Protein AF-X1JQM5-F1 (afdb_monomer_lite)

Organism: NCBI:txid412755

Sequence (67 aa):
AEISAEIENMTKSATENKDELNKFLNTPQARKSIEQVLITRKTIQRLVEIAKGSNMNIKKTQKEEQK

Structure (mmCIF, N/CA/C/O backbone):
data_AF-X1JQM5-F1
#
_entry.id   AF-X1JQM5-F1
#
loop_
_atom_site.group_PDB
_atom_site.id
_atom_site.type_symbol
_atom_site.label_atom_id
_atom_site.label_alt_id
_atom_site.label_comp_id
_atom_site.label_asym_id
_atom_site.label_entity_id
_atom_site.label_seq_id
_atom_site.pdbx_PDB_ins_code
_atom_site.Cartn_x
_atom_site.Cartn_y
_atom_site.Cartn_z
_atom_site.occupancy
_atom_site.B_iso_or_equiv
_atom_site.auth_seq_id
_atom_site.auth_comp_id
_atom_site.auth_asym_id
_atom_site.auth_atom_id
_atom_site.pdbx_PDB_model_num
ATOM 1 N N . ALA A 1 1 ? 1.735 9.470 4.102 1.00 78.19 1 ALA A N 1
ATOM 2 C CA . ALA A 1 1 ? 0.991 9.545 2.831 1.00 78.19 1 ALA A CA 1
ATOM 3 C C . ALA A 1 1 ? 0.897 8.166 2.173 1.00 78.19 1 ALA A C 1
ATOM 5 O O . ALA A 1 1 ? -0.191 7.621 2.150 1.00 78.19 1 ALA A O 1
ATOM 6 N N . GLU A 1 2 ? 2.001 7.538 1.753 1.00 93.44 2 GLU A N 1
ATOM 7 C CA . GLU A 1 2 ? 1.935 6.271 0.995 1.00 93.44 2 GLU A CA 1
ATOM 8 C C . GLU A 1 2 ? 1.675 5.011 1.838 1.00 93.44 2 GLU A C 1
ATOM 10 O O . GLU A 1 2 ? 0.766 4.250 1.533 1.00 93.44 2 GLU A O 1
ATOM 15 N N . ILE A 1 3 ? 2.391 4.828 2.953 1.00 95.69 3 ILE A N 1
ATOM 16 C CA . ILE A 1 3 ? 2.129 3.708 3.881 1.00 95.69 3 ILE A CA 1
ATOM 17 C C . ILE A 1 3 ? 0.677 3.745 4.381 1.00 95.69 3 ILE A C 1
ATOM 19 O O . ILE A 1 3 ? 0.044 2.711 4.530 1.00 95.69 3 ILE A O 1
ATOM 23 N N . SER A 1 4 ? 0.130 4.941 4.618 1.00 95.88 4 SER A N 1
ATOM 24 C CA . SER A 1 4 ? -1.263 5.094 5.049 1.00 95.88 4 SER A CA 1
ATOM 25 C C . SER A 1 4 ? -2.256 4.669 3.962 1.00 95.88 4 SER A C 1
ATOM 27 O O . SER A 1 4 ? -3.236 4.011 4.286 1.00 95.88 4 SER A O 1
ATOM 29 N N . ALA A 1 5 ? -1.979 4.986 2.693 1.00 96.31 5 ALA A N 1
ATOM 30 C CA . ALA A 1 5 ? -2.794 4.530 1.569 1.00 96.31 5 ALA A CA 1
ATOM 31 C C . ALA A 1 5 ? -2.722 3.003 1.393 1.00 96.31 5 ALA A C 1
ATOM 33 O O . ALA A 1 5 ? -3.734 2.368 1.116 1.00 96.31 5 ALA A O 1
ATOM 34 N N . GLU A 1 6 ? -1.553 2.393 1.615 1.00 95.69 6 GLU A N 1
ATOM 35 C CA . GLU A 1 6 ? -1.428 0.930 1.598 1.00 95.69 6 GLU A CA 1
ATOM 36 C C . GLU A 1 6 ? -2.216 0.284 2.748 1.00 95.69 6 GLU A C 1
ATOM 38 O O . GLU A 1 6 ? -2.906 -0.705 2.527 1.00 95.69 6 GLU A O 1
ATOM 43 N N . ILE A 1 7 ? -2.197 0.861 3.955 1.00 95.94 7 ILE A N 1
ATOM 44 C CA . ILE A 1 7 ? -3.015 0.382 5.086 1.00 95.94 7 ILE A CA 1
ATOM 45 C C . ILE A 1 7 ? -4.512 0.489 4.768 1.00 95.94 7 ILE A C 1
ATOM 47 O O . ILE A 1 7 ? -5.277 -0.434 5.054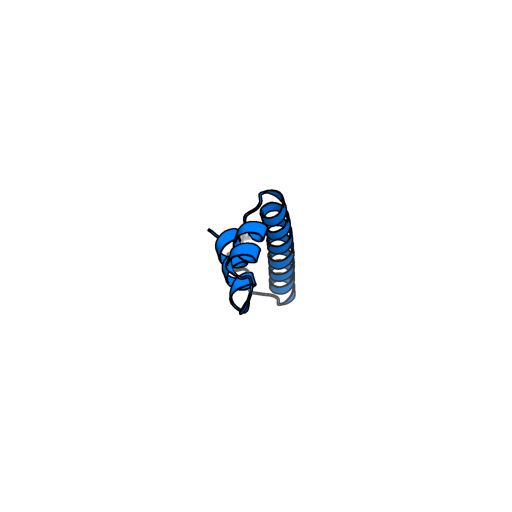 1.00 95.94 7 ILE A O 1
ATOM 51 N N . GLU A 1 8 ? -4.945 1.586 4.150 1.00 95.12 8 GLU A N 1
ATOM 52 C CA . GLU A 1 8 ? -6.326 1.735 3.690 1.00 95.12 8 GLU A CA 1
ATOM 53 C C . GLU A 1 8 ? -6.682 0.655 2.659 1.00 95.12 8 GLU A C 1
ATOM 55 O O . GLU A 1 8 ? -7.709 -0.009 2.785 1.00 95.12 8 GLU A O 1
ATOM 60 N N . ASN A 1 9 ? -5.798 0.405 1.691 1.00 94.62 9 ASN A N 1
ATOM 61 C CA . ASN A 1 9 ? -5.983 -0.643 0.693 1.00 94.62 9 ASN A CA 1
ATOM 62 C C . ASN A 1 9 ? -6.078 -2.043 1.332 1.00 94.62 9 ASN A C 1
ATOM 64 O O . ASN A 1 9 ? -6.965 -2.819 0.982 1.00 94.62 9 ASN A O 1
ATOM 68 N N . MET A 1 10 ? -5.227 -2.343 2.318 1.00 92.31 10 MET A N 1
ATOM 69 C CA . MET A 1 10 ? -5.232 -3.612 3.061 1.00 92.31 10 MET A CA 1
ATOM 70 C C . MET A 1 10 ? -6.495 -3.807 3.912 1.00 92.31 10 MET A C 1
ATOM 72 O O . MET A 1 10 ? -6.931 -4.936 4.116 1.00 92.31 10 MET A O 1
ATOM 76 N N . THR A 1 11 ? -7.091 -2.723 4.414 1.00 95.06 11 THR A N 1
ATOM 77 C CA . THR A 1 11 ? -8.287 -2.770 5.276 1.00 95.06 11 THR A CA 1
ATOM 78 C C . THR A 1 11 ? -9.596 -2.587 4.509 1.00 95.06 11 THR A C 1
ATOM 80 O O . THR A 1 11 ? -10.676 -2.730 5.084 1.00 95.06 11 THR A O 1
ATOM 83 N N . LYS A 1 12 ? -9.529 -2.295 3.206 1.00 93.62 12 LYS A N 1
ATOM 84 C CA . LYS A 1 12 ? -10.692 -1.984 2.366 1.00 93.62 12 LYS A CA 1
ATOM 85 C C . LYS A 1 12 ? -11.716 -3.118 2.303 1.00 93.62 12 LYS A C 1
ATOM 87 O O . LYS A 1 12 ? -12.911 -2.843 2.263 1.00 93.62 12 LYS A O 1
ATOM 92 N N . SER A 1 13 ? -11.257 -4.367 2.302 1.00 91.00 13 SER A N 1
ATOM 93 C CA . SER A 1 13 ? -12.106 -5.563 2.232 1.00 91.00 13 SER A CA 1
ATOM 94 C C . SER A 1 13 ? -12.419 -6.185 3.596 1.00 91.00 13 SER A C 1
ATOM 96 O O . SER A 1 13 ? -13.083 -7.216 3.644 1.00 91.00 13 SER A O 1
ATOM 98 N N . ALA A 1 14 ? -11.938 -5.603 4.698 1.00 91.69 14 ALA A N 1
ATOM 99 C CA . ALA A 1 14 ? -12.215 -6.118 6.033 1.00 91.69 14 ALA A CA 1
ATOM 100 C C . ALA A 1 14 ? -13.655 -5.770 6.439 1.00 91.69 14 ALA A C 1
ATOM 102 O O . ALA A 1 14 ? -13.999 -4.595 6.582 1.00 91.69 14 ALA A O 1
ATOM 103 N N . THR A 1 15 ? -14.491 -6.795 6.608 1.00 88.06 15 THR A N 1
ATOM 104 C CA . THR A 1 15 ? -15.892 -6.663 7.041 1.00 88.06 15 THR A CA 1
ATOM 105 C C . THR A 1 15 ? -16.037 -6.688 8.559 1.00 88.06 15 THR A C 1
ATOM 107 O O . THR A 1 15 ? -16.924 -6.037 9.099 1.00 88.06 15 THR A O 1
ATOM 110 N N . GLU A 1 16 ? -15.141 -7.392 9.249 1.00 91.31 16 GLU A N 1
ATOM 111 C CA . GLU A 1 16 ? -15.103 -7.525 10.707 1.00 91.31 16 GLU A CA 1
ATOM 112 C C . GLU A 1 16 ? -13.732 -7.092 11.238 1.00 91.31 16 GLU A C 1
ATOM 114 O O . GLU A 1 16 ? -12.727 -7.174 10.529 1.00 91.31 16 GLU A O 1
ATOM 119 N N . ASN A 1 17 ? -13.688 -6.604 12.482 1.00 91.94 17 ASN A N 1
ATOM 120 C CA . ASN A 1 17 ? -12.463 -6.187 13.184 1.00 91.94 17 ASN A CA 1
ATOM 121 C C . ASN A 1 17 ? -11.612 -5.148 12.432 1.00 91.94 17 ASN A C 1
ATOM 123 O O . ASN A 1 17 ? -10.406 -5.029 12.659 1.00 91.94 17 ASN A O 1
ATOM 127 N N . LYS A 1 18 ? -12.234 -4.365 11.542 1.00 93.75 18 LYS A N 1
ATOM 128 C CA . LYS A 1 18 ? -11.550 -3.356 10.724 1.00 93.75 18 LYS A CA 1
ATOM 129 C C . LYS A 1 18 ? -10.785 -2.344 11.576 1.00 93.75 18 LYS A C 1
ATOM 131 O O . LYS A 1 18 ? -9.654 -2.002 11.237 1.00 93.75 18 LYS A O 1
ATOM 136 N N . ASP A 1 19 ? -11.369 -1.901 12.685 1.00 93.56 19 ASP A N 1
ATOM 137 C CA . ASP A 1 19 ? -10.749 -0.917 13.575 1.00 93.56 19 ASP A CA 1
ATOM 138 C C . ASP A 1 19 ? -9.530 -1.487 14.309 1.00 93.56 19 ASP A C 1
ATOM 140 O O . ASP A 1 19 ? -8.486 -0.835 14.387 1.00 93.56 19 ASP A O 1
ATOM 144 N N . GLU A 1 20 ? -9.620 -2.729 14.789 1.00 95.19 20 GLU A N 1
ATOM 145 C CA . GLU A 1 20 ? -8.506 -3.425 15.441 1.00 95.19 20 GLU A CA 1
ATOM 146 C C . GLU A 1 20 ? -7.370 -3.706 14.458 1.00 95.19 20 GLU A C 1
ATOM 148 O O . GLU A 1 20 ? -6.203 -3.440 14.760 1.00 95.19 20 GLU A O 1
ATOM 153 N N . LEU A 1 21 ? -7.709 -4.160 13.249 1.00 95.56 21 LEU A N 1
ATOM 154 C CA . LEU A 1 21 ? -6.750 -4.373 12.172 1.00 95.56 21 LEU A CA 1
ATOM 155 C C . LEU A 1 21 ? -6.066 -3.059 11.777 1.00 95.56 21 LEU A C 1
ATOM 157 O O . LEU A 1 21 ? -4.841 -3.009 11.668 1.00 95.56 21 LEU A O 1
ATOM 161 N N . ASN A 1 22 ? -6.827 -1.975 11.620 1.00 95.56 22 ASN A N 1
ATOM 162 C CA . ASN A 1 22 ? -6.274 -0.659 11.316 1.00 95.56 22 ASN A CA 1
ATO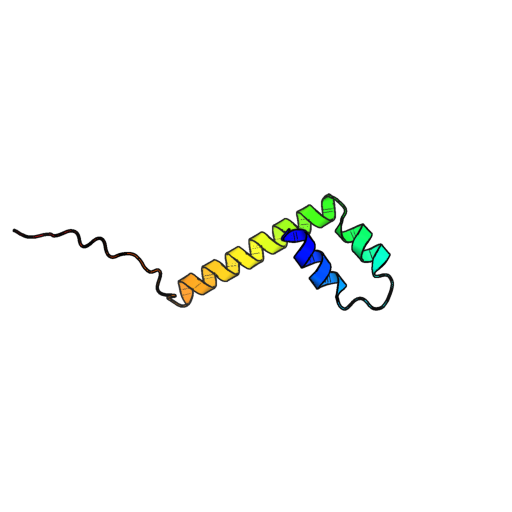M 163 C C . ASN A 1 22 ? -5.335 -0.182 12.436 1.00 95.56 22 ASN A C 1
ATOM 165 O O . ASN A 1 22 ? -4.237 0.309 12.167 1.00 95.56 22 ASN A O 1
ATOM 169 N N . LYS A 1 23 ? -5.708 -0.378 13.706 1.00 96.38 23 LYS A N 1
ATOM 170 C CA . LYS A 1 23 ? -4.852 -0.047 14.853 1.00 96.38 23 LYS A CA 1
ATOM 171 C C . LYS A 1 23 ? -3.550 -0.851 14.838 1.00 96.38 23 LYS A C 1
ATOM 173 O O . LYS A 1 23 ? -2.479 -0.270 15.014 1.00 96.38 23 LYS A O 1
ATOM 178 N N . PHE A 1 24 ? -3.625 -2.157 14.584 1.00 96.69 24 PHE A N 1
ATOM 179 C CA . PHE A 1 24 ? -2.454 -3.029 14.490 1.00 96.69 24 PHE A CA 1
ATOM 180 C C . PHE A 1 24 ? -1.508 -2.603 13.360 1.00 96.69 24 PHE A C 1
ATOM 182 O O . PHE A 1 24 ? -0.304 -2.442 13.581 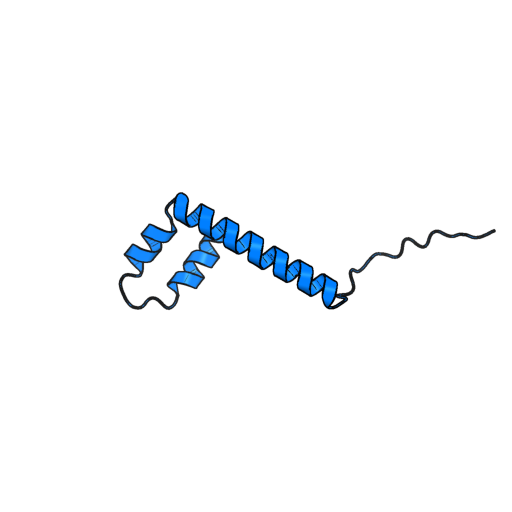1.00 96.69 24 PHE A O 1
ATOM 189 N N . LEU A 1 25 ? -2.045 -2.344 12.165 1.00 96.88 25 LEU A N 1
ATOM 190 C CA . LEU A 1 25 ? -1.256 -1.927 11.002 1.00 96.88 25 LEU A CA 1
ATOM 191 C C . LEU A 1 25 ? -0.615 -0.540 11.179 1.00 96.88 25 LEU A C 1
ATOM 193 O O . LEU A 1 25 ? 0.391 -0.238 10.539 1.00 96.88 25 LEU A O 1
ATOM 197 N N . ASN A 1 26 ? -1.146 0.288 12.084 1.00 96.81 26 ASN A N 1
ATOM 198 C CA . ASN A 1 26 ? -0.554 1.573 12.452 1.00 96.81 26 ASN A CA 1
ATOM 199 C C . ASN A 1 26 ? 0.551 1.486 13.518 1.00 96.81 26 ASN A C 1
ATOM 201 O O . ASN A 1 26 ? 1.179 2.506 13.812 1.00 96.81 26 ASN A O 1
ATOM 205 N N . THR A 1 27 ? 0.850 0.304 14.067 1.00 98.12 27 THR A N 1
ATOM 206 C CA . THR A 1 27 ? 1.998 0.140 14.973 1.00 98.12 27 THR A CA 1
ATOM 207 C C . THR A 1 27 ? 3.327 0.417 14.248 1.00 98.12 27 THR A C 1
ATOM 209 O O . THR A 1 27 ? 3.449 0.126 13.054 1.00 98.12 27 THR A O 1
ATOM 212 N N . PRO A 1 28 ? 4.366 0.941 14.933 1.00 97.75 28 PRO A N 1
ATOM 213 C CA . PRO A 1 28 ? 5.648 1.256 14.291 1.00 97.75 28 PRO A CA 1
ATOM 214 C C . PRO A 1 28 ? 6.280 0.060 13.570 1.00 97.75 28 PRO A C 1
ATOM 216 O O . PRO A 1 28 ? 6.811 0.201 12.469 1.00 97.75 28 PRO A O 1
ATOM 219 N N . GLN A 1 29 ? 6.179 -1.128 14.170 1.00 97.62 29 GLN A N 1
ATOM 220 C CA . GLN A 1 29 ? 6.692 -2.363 13.588 1.00 97.62 29 GLN A CA 1
ATOM 221 C C . GLN A 1 29 ? 5.948 -2.732 12.301 1.00 97.62 29 GLN A C 1
ATOM 223 O O . GLN A 1 29 ? 6.594 -2.961 11.280 1.00 97.62 29 GLN A O 1
ATOM 228 N N . ALA A 1 30 ? 4.610 -2.737 12.321 1.00 97.44 30 ALA A N 1
ATOM 229 C CA . ALA A 1 30 ? 3.815 -3.055 11.138 1.00 97.44 30 ALA A CA 1
ATOM 230 C C . ALA A 1 30 ? 4.064 -2.049 10.007 1.00 97.44 30 ALA A C 1
ATOM 232 O O . ALA A 1 30 ? 4.275 -2.447 8.863 1.00 97.44 30 ALA A O 1
ATOM 233 N N . ARG A 1 31 ? 4.149 -0.751 10.325 1.00 97.50 31 ARG A N 1
ATOM 234 C CA . ARG A 1 31 ? 4.459 0.288 9.332 1.00 97.50 31 ARG A CA 1
ATOM 235 C C . ARG A 1 31 ? 5.831 0.090 8.689 1.00 97.50 31 ARG A C 1
ATOM 237 O O . ARG A 1 31 ? 5.938 0.235 7.475 1.00 97.50 31 ARG A O 1
ATOM 244 N N . LYS A 1 32 ? 6.851 -0.295 9.465 1.00 97.75 32 LYS A N 1
ATOM 245 C CA . LYS A 1 32 ? 8.183 -0.626 8.932 1.00 97.75 32 LYS A CA 1
ATOM 246 C C . LYS A 1 32 ? 8.135 -1.846 8.010 1.00 97.75 32 LYS A C 1
ATOM 248 O O . LYS A 1 32 ? 8.761 -1.843 6.956 1.00 97.75 32 LYS A O 1
ATOM 253 N N . SER A 1 33 ? 7.373 -2.879 8.365 1.00 97.88 33 SER A N 1
ATOM 254 C CA . SER A 1 33 ? 7.176 -4.041 7.490 1.00 97.88 33 SER A CA 1
ATOM 255 C C . SER A 1 33 ? 6.468 -3.665 6.182 1.00 97.88 33 SER A C 1
ATOM 257 O O . SER A 1 33 ? 6.905 -4.087 5.113 1.00 97.88 33 SER A O 1
ATOM 259 N N . ILE A 1 34 ? 5.427 -2.829 6.244 1.00 97.12 34 ILE A N 1
ATOM 260 C CA . ILE A 1 34 ? 4.704 -2.336 5.060 1.00 97.12 34 ILE A CA 1
ATOM 261 C C . ILE A 1 34 ? 5.628 -1.505 4.163 1.00 97.12 34 ILE A C 1
ATOM 263 O O . ILE A 1 34 ? 5.616 -1.671 2.946 1.00 97.12 34 ILE A O 1
ATOM 267 N N . GLU A 1 35 ? 6.476 -0.657 4.748 1.00 97.44 35 GLU A N 1
ATOM 268 C CA . GLU A 1 35 ? 7.486 0.104 4.011 1.00 97.44 35 GLU A CA 1
ATOM 269 C C . GLU A 1 35 ? 8.417 -0.810 3.201 1.00 97.44 35 GLU A C 1
ATOM 271 O O . GLU A 1 35 ? 8.612 -0.582 2.008 1.00 97.44 35 GLU A O 1
ATOM 276 N N . GLN A 1 36 ? 8.939 -1.880 3.812 1.00 98.12 36 GLN A N 1
ATOM 277 C CA . GLN A 1 36 ? 9.802 -2.833 3.107 1.00 98.12 36 GLN A CA 1
ATOM 278 C C . GLN A 1 36 ? 9.073 -3.506 1.939 1.00 98.12 36 GLN A C 1
ATOM 280 O O . GLN A 1 36 ? 9.612 -3.580 0.836 1.00 98.12 36 GLN A O 1
ATOM 285 N N . VAL A 1 37 ? 7.819 -3.925 2.143 1.00 96.56 37 VAL A N 1
ATOM 286 C CA . VAL A 1 37 ? 6.992 -4.511 1.075 1.00 96.56 37 VAL A CA 1
ATOM 287 C C . VAL A 1 37 ? 6.788 -3.524 -0.078 1.00 96.56 37 VAL A C 1
ATOM 289 O O . VAL A 1 37 ? 6.905 -3.907 -1.245 1.00 96.56 37 VAL A O 1
ATOM 292 N N . LEU A 1 38 ? 6.519 -2.251 0.223 1.00 97.25 38 LEU A N 1
ATOM 293 C CA . LEU A 1 38 ? 6.363 -1.206 -0.790 1.00 97.25 38 LEU A CA 1
ATOM 294 C C . LEU A 1 38 ? 7.655 -0.987 -1.588 1.00 97.25 38 LEU A C 1
ATOM 296 O O . LEU A 1 38 ? 7.602 -0.909 -2.817 1.00 97.25 38 LEU A O 1
ATOM 300 N N . ILE A 1 39 ? 8.812 -0.952 -0.920 1.00 97.62 39 ILE A N 1
ATOM 301 C CA . ILE A 1 39 ? 10.123 -0.846 -1.579 1.00 97.62 39 ILE A CA 1
ATOM 302 C C . ILE A 1 39 ? 10.338 -2.025 -2.534 1.00 97.62 39 ILE A C 1
ATOM 304 O O . ILE A 1 39 ? 10.707 -1.819 -3.695 1.00 97.62 39 ILE A O 1
ATOM 308 N N . THR A 1 40 ? 10.059 -3.253 -2.091 1.00 97.88 40 THR A N 1
ATOM 309 C CA . THR A 1 40 ? 10.201 -4.450 -2.930 1.00 97.88 40 THR A CA 1
ATOM 310 C C . THR A 1 40 ? 9.298 -4.382 -4.161 1.00 97.88 40 THR A C 1
ATOM 312 O O . THR A 1 40 ? 9.770 -4.589 -5.280 1.00 97.88 40 THR A O 1
ATOM 315 N N . ARG A 1 41 ? 8.015 -4.036 -3.993 1.00 96.38 41 ARG A N 1
ATOM 316 C CA . ARG A 1 41 ? 7.056 -3.937 -5.108 1.00 96.38 41 ARG A CA 1
ATOM 317 C C . ARG A 1 41 ? 7.480 -2.897 -6.143 1.00 96.38 41 ARG A C 1
ATOM 319 O O . ARG A 1 41 ? 7.478 -3.193 -7.336 1.00 96.38 41 ARG A O 1
ATOM 326 N N . LYS A 1 42 ? 7.905 -1.712 -5.698 1.00 96.50 42 LYS A N 1
ATOM 327 C CA . LYS A 1 42 ? 8.402 -0.651 -6.589 1.00 96.50 42 LYS A CA 1
ATOM 328 C C . LYS A 1 42 ? 9.686 -1.047 -7.305 1.00 96.50 42 LYS A C 1
ATOM 330 O O . LYS A 1 42 ? 9.847 -0.746 -8.484 1.00 96.50 4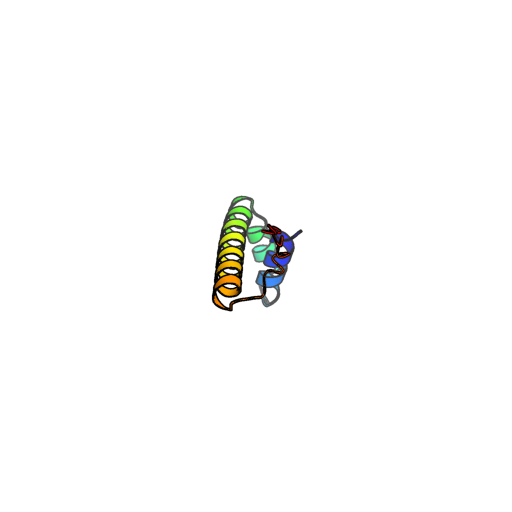2 LYS A O 1
ATOM 335 N N . THR A 1 43 ? 10.582 -1.751 -6.616 1.00 97.75 43 THR A N 1
ATOM 336 C CA . THR A 1 43 ? 11.811 -2.275 -7.224 1.00 97.75 43 THR A CA 1
ATOM 337 C C . THR A 1 43 ? 11.481 -3.243 -8.355 1.00 97.75 43 THR A C 1
ATOM 339 O O . THR A 1 43 ? 11.997 -3.094 -9.460 1.00 97.75 43 THR A O 1
ATOM 342 N N . ILE A 1 44 ? 10.563 -4.184 -8.122 1.00 98.00 44 ILE A N 1
ATOM 343 C CA . ILE A 1 44 ? 10.108 -5.118 -9.157 1.00 98.00 44 ILE A CA 1
ATOM 344 C C . ILE A 1 44 ? 9.446 -4.362 -10.312 1.00 98.00 44 ILE A C 1
ATOM 346 O O . ILE A 1 44 ? 9.779 -4.619 -11.466 1.00 98.00 44 ILE A O 1
ATOM 350 N N . GLN A 1 45 ? 8.564 -3.400 -10.025 1.00 96.25 45 GLN A N 1
ATOM 351 C CA . GLN A 1 45 ? 7.943 -2.569 -11.058 1.00 96.25 45 GLN A CA 1
ATOM 352 C C . GLN A 1 45 ? 9.002 -1.878 -11.926 1.00 96.25 45 GLN A C 1
ATOM 354 O O . GLN A 1 45 ? 8.918 -1.929 -13.151 1.00 96.25 45 GLN A O 1
ATOM 359 N N . ARG A 1 46 ? 10.041 -1.308 -11.307 1.00 95.38 46 ARG A N 1
ATOM 360 C CA . ARG A 1 46 ? 11.136 -0.656 -12.025 1.00 95.38 46 ARG A CA 1
ATOM 361 C C . ARG A 1 46 ? 11.921 -1.631 -12.903 1.00 95.38 46 ARG A C 1
ATOM 363 O O . ARG A 1 46 ? 12.238 -1.300 -14.042 1.00 95.38 46 ARG A O 1
ATOM 370 N N . LEU A 1 47 ? 12.220 -2.829 -12.401 1.00 95.88 47 LEU A N 1
ATOM 371 C CA . LEU A 1 47 ? 12.884 -3.876 -13.183 1.00 95.88 47 LEU A CA 1
ATOM 372 C C . LEU A 1 47 ? 12.027 -4.312 -14.380 1.00 95.88 47 LEU A C 1
ATOM 374 O O . LEU A 1 47 ? 12.546 -4.465 -15.484 1.00 95.88 47 LEU A O 1
ATOM 378 N N . VAL A 1 48 ? 10.712 -4.444 -14.188 1.00 96.12 48 VAL A N 1
ATOM 379 C CA . VAL A 1 48 ? 9.758 -4.766 -15.258 1.00 96.12 48 VAL A CA 1
ATOM 380 C C . VAL A 1 48 ? 9.703 -3.657 -16.309 1.00 96.12 48 VAL A C 1
ATOM 382 O O . VAL A 1 48 ? 9.686 -3.955 -17.499 1.00 96.12 48 VAL A O 1
ATOM 385 N N . GLU A 1 49 ? 9.694 -2.386 -15.906 1.00 93.19 49 GLU A N 1
ATOM 386 C CA . GLU A 1 49 ? 9.744 -1.251 -16.837 1.00 93.19 49 GLU A CA 1
ATOM 387 C C . GLU A 1 49 ? 11.016 -1.260 -17.691 1.00 93.19 49 GLU A C 1
ATOM 389 O O . GLU A 1 49 ? 10.943 -1.031 -18.898 1.00 93.19 49 GLU A O 1
ATOM 394 N N . ILE A 1 50 ? 12.168 -1.556 -17.083 1.00 91.31 50 ILE A N 1
ATOM 395 C CA . ILE A 1 50 ? 13.444 -1.681 -17.799 1.00 91.31 50 ILE A CA 1
ATOM 396 C C . ILE A 1 50 ? 13.376 -2.841 -18.801 1.00 91.31 50 ILE A C 1
ATOM 398 O O . ILE A 1 50 ? 13.710 -2.660 -19.970 1.00 91.31 50 ILE A O 1
ATOM 402 N N . ALA A 1 51 ? 12.899 -4.013 -18.373 1.00 91.94 51 ALA A N 1
ATOM 403 C CA . ALA A 1 51 ? 12.815 -5.205 -19.219 1.00 91.94 51 ALA A CA 1
ATOM 404 C C . ALA A 1 51 ? 11.829 -5.051 -20.389 1.00 91.94 51 ALA A C 1
ATOM 406 O O . ALA A 1 51 ? 12.080 -5.558 -21.478 1.00 91.94 51 ALA A O 1
ATOM 407 N N . LYS A 1 52 ? 10.726 -4.317 -20.190 1.00 91.88 52 LYS A N 1
ATOM 408 C CA . LYS A 1 52 ? 9.755 -3.991 -21.250 1.00 91.88 52 LYS A CA 1
ATOM 409 C C . LYS A 1 52 ? 10.306 -3.020 -22.299 1.00 91.88 52 LYS A C 1
ATOM 411 O O . LYS A 1 52 ? 9.604 -2.719 -23.259 1.00 91.88 52 LYS A O 1
ATOM 416 N N . GLY A 1 53 ? 11.528 -2.513 -22.121 1.00 78.81 53 GLY A N 1
ATOM 417 C CA . GLY A 1 53 ? 12.119 -1.533 -23.021 1.00 78.81 53 GLY A CA 1
ATOM 418 C C . GLY A 1 53 ? 11.375 -0.204 -22.990 1.00 78.81 53 GLY A C 1
ATOM 419 O O . GLY A 1 53 ? 11.404 0.514 -23.987 1.00 78.81 53 GLY A O 1
ATOM 420 N N . SER A 1 54 ? 10.686 0.118 -21.881 1.00 61.28 54 SER A N 1
ATOM 421 C CA . SER A 1 54 ? 10.013 1.404 -21.711 1.00 61.28 54 SER A CA 1
ATOM 422 C C . SER A 1 54 ? 11.010 2.491 -22.072 1.00 61.28 54 SER A C 1
ATOM 424 O O . SER A 1 54 ? 12.028 2.614 -21.391 1.00 61.28 54 SER A O 1
ATOM 426 N N . ASN A 1 55 ? 10.725 3.208 -23.167 1.00 59.72 55 ASN A N 1
ATOM 427 C CA . ASN A 1 55 ? 11.507 4.308 -23.711 1.00 59.72 55 ASN A CA 1
ATOM 428 C C . ASN A 1 55 ? 11.812 5.295 -22.589 1.00 59.72 55 ASN A C 1
ATOM 430 O O . ASN A 1 55 ? 11.091 6.270 -22.369 1.00 59.72 55 ASN A O 1
ATOM 434 N N . MET A 1 56 ? 12.896 5.043 -21.860 1.00 55.94 56 MET A N 1
ATOM 435 C CA . MET A 1 56 ? 13.563 6.062 -21.098 1.00 55.94 56 MET A CA 1
ATOM 436 C C . MET A 1 56 ? 13.836 7.105 -22.166 1.00 55.94 56 MET A C 1
ATOM 438 O O . MET A 1 56 ? 1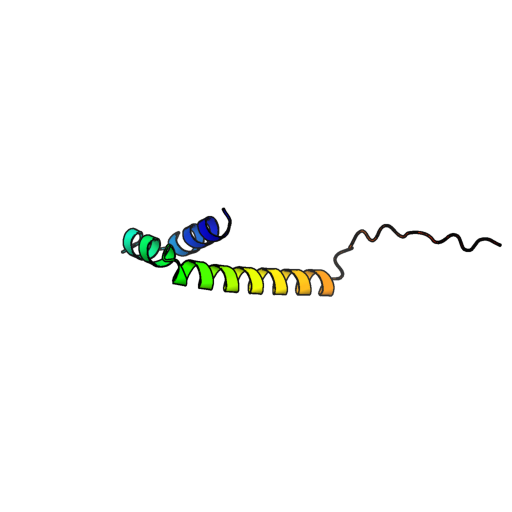4.487 6.817 -23.171 1.00 55.94 56 MET A O 1
ATOM 442 N N . ASN A 1 57 ? 13.208 8.267 -22.029 1.00 57.19 57 ASN A N 1
ATOM 443 C CA . ASN A 1 57 ? 13.467 9.421 -22.866 1.00 57.19 57 ASN A CA 1
ATOM 444 C C . ASN A 1 57 ? 14.882 9.877 -22.485 1.00 57.19 57 ASN A C 1
ATOM 446 O O . ASN A 1 57 ? 15.083 10.875 -21.798 1.00 57.19 57 ASN A O 1
ATOM 450 N N . ILE A 1 58 ? 15.873 9.038 -22.807 1.00 57.53 58 ILE A N 1
ATOM 451 C CA . ILE A 1 58 ? 17.278 9.360 -22.786 1.00 57.53 58 ILE A CA 1
ATOM 452 C C . ILE A 1 58 ? 17.310 10.419 -23.865 1.00 57.53 58 ILE A C 1
ATOM 454 O O . ILE A 1 58 ? 17.270 10.096 -25.054 1.00 57.53 58 ILE A O 1
ATOM 458 N N . LYS A 1 59 ? 17.259 11.692 -23.460 1.00 54.09 59 LYS A N 1
ATOM 459 C CA . LYS A 1 59 ? 17.675 12.778 -24.334 1.00 54.09 59 LYS A CA 1
ATOM 460 C C . LYS A 1 59 ? 19.005 12.296 -24.892 1.00 54.09 59 LYS A C 1
ATOM 462 O O . LYS A 1 59 ? 19.971 12.184 -24.141 1.00 54.09 59 LYS A O 1
ATOM 467 N N . LYS A 1 60 ? 19.016 11.879 -26.163 1.00 48.12 60 LYS A N 1
ATOM 468 C CA . LYS A 1 60 ? 20.244 11.601 -26.889 1.00 48.12 60 LYS A CA 1
ATOM 469 C C . LYS A 1 60 ? 20.995 12.918 -26.809 1.00 48.12 60 LYS A C 1
ATOM 471 O O . LYS A 1 60 ? 20.689 13.837 -27.561 1.00 48.12 60 LYS A O 1
ATOM 476 N N . THR A 1 61 ? 21.930 13.034 -25.874 1.00 48.44 61 THR A N 1
ATOM 477 C CA . THR A 1 61 ? 23.038 13.958 -26.031 1.00 48.44 61 THR A CA 1
ATOM 478 C C . THR A 1 61 ? 23.759 13.425 -27.255 1.00 48.44 61 THR A C 1
ATOM 480 O O . THR A 1 61 ? 24.550 12.488 -27.165 1.00 48.44 61 THR A O 1
ATOM 483 N N . GLN A 1 62 ? 23.360 13.924 -28.425 1.00 49.19 62 GLN A N 1
ATOM 484 C CA . GLN A 1 62 ? 24.148 13.796 -29.630 1.00 49.19 62 GLN A CA 1
ATOM 485 C C . GLN A 1 62 ? 25.456 14.501 -29.285 1.00 49.19 62 GLN A C 1
ATOM 487 O O . GLN A 1 62 ? 25.522 15.725 -29.248 1.00 49.19 62 GLN A O 1
ATOM 492 N N . LYS A 1 63 ? 26.473 13.722 -28.907 1.00 46.28 63 LYS A N 1
ATOM 493 C CA . LYS A 1 63 ? 27.845 14.159 -29.106 1.00 46.28 63 LYS A CA 1
ATOM 494 C C . LYS A 1 63 ? 27.964 14.352 -30.612 1.00 46.28 63 LYS A C 1
ATOM 496 O O . LYS A 1 63 ? 27.931 13.372 -31.354 1.00 46.28 63 LYS A O 1
ATOM 501 N N . GLU A 1 64 ? 28.010 15.605 -31.042 1.00 47.75 64 GLU A N 1
ATOM 502 C CA . GLU A 1 64 ? 28.573 15.963 -32.334 1.00 47.75 64 GLU A CA 1
ATOM 503 C C . GLU A 1 64 ? 30.031 15.493 -32.330 1.00 47.75 64 GLU A C 1
ATOM 505 O O . GLU A 1 64 ? 30.929 16.165 -31.836 1.00 47.75 64 GLU A O 1
ATOM 510 N N . GLU A 1 65 ? 30.263 14.289 -32.842 1.00 53.00 65 GLU A N 1
ATOM 511 C CA . GLU A 1 65 ? 31.462 14.040 -33.628 1.00 53.00 65 GLU A CA 1
ATOM 512 C C . GLU A 1 65 ? 31.201 14.658 -35.003 1.00 53.00 65 GLU A C 1
ATOM 514 O O . GLU A 1 65 ? 30.567 14.047 -35.864 1.00 53.00 65 GLU A O 1
ATOM 519 N N . GLN A 1 66 ? 31.645 15.897 -35.208 1.00 46.38 66 GLN A N 1
ATOM 520 C CA . GLN A 1 66 ? 31.826 16.447 -36.547 1.00 46.38 66 GLN A CA 1
ATOM 521 C C . GLN A 1 66 ? 33.198 17.116 -36.649 1.00 46.38 66 GLN A C 1
ATOM 523 O O . GLN A 1 66 ? 33.397 18.203 -36.125 1.00 46.38 66 GLN A O 1
ATOM 528 N N . LYS A 1 67 ? 34.077 16.381 -37.346 1.00 40.50 67 LYS A N 1
ATOM 529 C CA . LYS A 1 67 ? 35.216 16.779 -38.194 1.00 40.50 67 LYS A CA 1
ATOM 530 C C . LYS A 1 67 ? 36.279 17.734 -37.656 1.00 40.50 67 LYS A C 1
ATOM 532 O O . LYS A 1 67 ? 36.011 18.94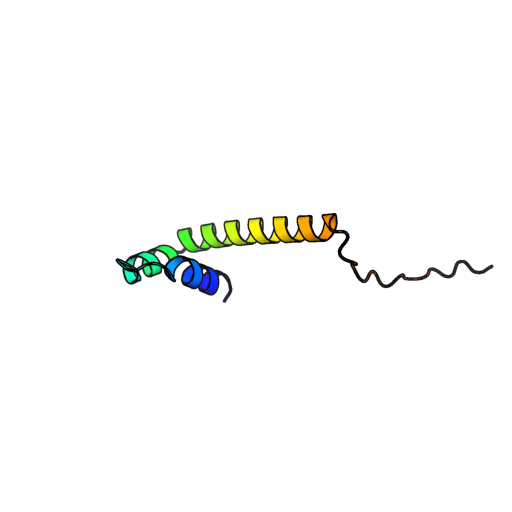3 -37.533 1.00 40.50 67 LYS A O 1
#

Radius of gyration: 20.43 Å; chains: 1; bounding box: 51×24×54 Å

pLDDT: mean 85.78, std 18.0, range [40.5, 98.12]

Secondary structure (DSSP, 8-state):
-HHHHHHHHHHTT--SSHHHHHHHHTSHHHHHHHHHHHHHHHHHHHHHHHHTT--------------

InterPro domains:
  IPR037041 Trigger factor, C-terminal domain superfamily [G3DSA:1.10.3120.10] (1-64)

Foldseek 3Di:
DVLLVVLCVVLVPPPPCSVVSSVVCPDPVNSVVSVVVVVVVVVVVVVVCVVVVPPPVPVPPPPPPDD